Protein AF-A0A7V5WJ53-F1 (afdb_monomer)

Sequence (86 aa):
MNIKESVEARKVKITGDQAWDMLRRADEIIAAKSSTYTVLHPAADGREQVLNHCLGRTGTLRAPVLKVNNRYLVGFNRNMYDACLG

Radius of gyration: 12.03 Å; Cα contacts (8 Å, |Δi|>4): 130; chains: 1; bounding box: 25×26×31 Å

Solvent-accessible surface area (backbone atoms only — not comparable to full-atom values): 5099 Å² total; per-residue (Å²): 139,86,81,90,76,87,79,62,64,91,81,49,78,40,40,58,69,57,39,43,68,62,49,57,74,24,67,38,34,38,23,35,52,78,95,47,68,45,82,44,33,39,86,76,61,34,69,68,58,52,45,69,56,37,36,38,99,85,48,28,56,30,69,56,70,46,77,56,90,57,29,38,38,26,33,73,36,70,71,57,47,50,72,72,73,102

Nearest PDB structures (foldseek):
  5wqf-assembly3_F  TM=4.193E-01  e=4.704E+00  Aspergillus terreus NIH2624
  5ax6-assembly1_A  TM=4.000E-01  e=8.617E+00  Escherichia coli
  7aoi-assembly1_XJ  TM=1.879E-01  e=3.845E+00  Trypanosoma brucei

Secondary structure (DSSP, 8-state):
---S----TTTS--BHHHHHHHHTT-SEEEEEETTEEEEE-HHHHHHHHHHHHHB-TTSBBPSPEEEETTEEEES--HHHHHHHH-

pLDDT: mean 85.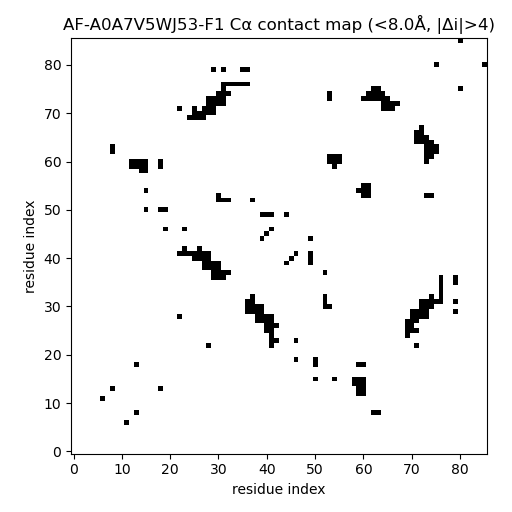38, std 9.41, range [53.47, 94.62]

Foldseek 3Di:
DDDPDDDDCVVDFQALVNCCVLLLQAQWEWADDPADIDIDGCVPCHRPSVQVRQADPVRTGADDWDDDPRYIYGYDDPVVCVVPVD

Structure (mmCIF, N/CA/C/O backbone):
data_AF-A0A7V5WJ53-F1
#
_entry.id   AF-A0A7V5WJ53-F1
#
loop_
_atom_site.group_PDB
_atom_site.id
_atom_site.type_symbol
_atom_site.label_atom_id
_atom_site.label_alt_id
_atom_site.label_comp_id
_atom_site.label_asym_id
_atom_site.label_entity_id
_atom_site.label_seq_id
_atom_site.pdbx_PDB_ins_code
_atom_site.Cartn_x
_atom_site.Cartn_y
_atom_site.Cartn_z
_atom_site.occupancy
_atom_site.B_iso_or_equiv
_atom_site.auth_seq_id
_atom_site.auth_comp_id
_atom_site.auth_asym_id
_atom_site.auth_atom_id
_atom_site.pdbx_PDB_model_num
ATOM 1 N N . MET A 1 1 ? -4.062 -13.783 16.064 1.00 53.47 1 MET A N 1
ATOM 2 C CA . MET A 1 1 ? -4.030 -13.441 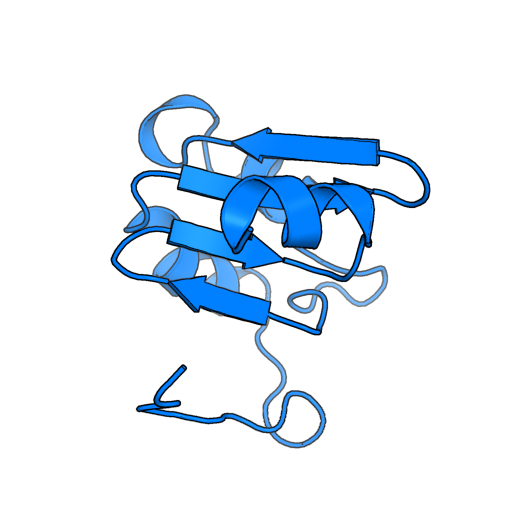14.625 1.00 53.47 1 MET A CA 1
ATOM 3 C C . MET A 1 1 ? -3.772 -14.718 13.836 1.00 53.47 1 MET A C 1
ATOM 5 O O . MET A 1 1 ? -2.758 -15.352 14.087 1.00 53.47 1 MET A O 1
ATOM 9 N N . ASN A 1 2 ? -4.706 -15.157 12.984 1.00 56.75 2 ASN A N 1
ATOM 10 C CA . ASN A 1 2 ? -4.551 -16.386 12.195 1.00 56.75 2 ASN A CA 1
ATOM 11 C C . ASN A 1 2 ? -4.073 -16.010 10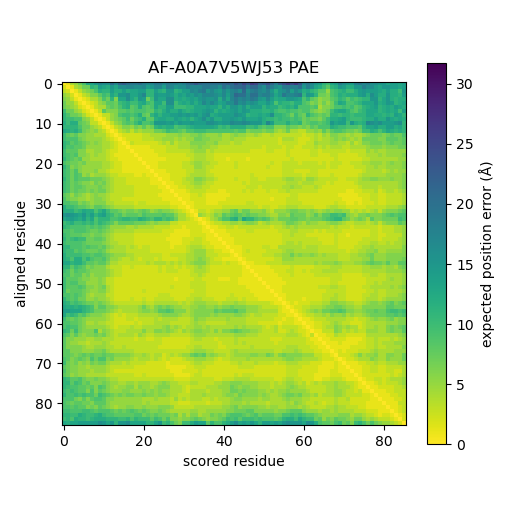.783 1.00 56.75 2 ASN A C 1
ATOM 13 O O . ASN A 1 2 ? -4.777 -15.292 10.071 1.00 56.75 2 ASN A O 1
ATOM 17 N N . ILE A 1 3 ? -2.857 -16.417 10.414 1.00 61.44 3 ILE A N 1
ATOM 18 C CA . ILE A 1 3 ? -2.263 -16.103 9.110 1.00 61.44 3 ILE A CA 1
ATOM 19 C C . ILE A 1 3 ? -2.799 -17.125 8.110 1.00 61.44 3 ILE A C 1
ATOM 21 O O . ILE A 1 3 ? -2.402 -18.285 8.136 1.00 61.44 3 ILE A O 1
ATOM 25 N N . LYS A 1 4 ? -3.721 -16.693 7.243 1.00 67.00 4 LYS A N 1
ATOM 26 C CA . LYS A 1 4 ? -4.319 -17.567 6.221 1.00 67.00 4 LYS A CA 1
ATOM 27 C C . LYS A 1 4 ? -3.346 -17.920 5.097 1.00 67.00 4 LYS A C 1
ATOM 29 O O . LYS A 1 4 ? -3.442 -19.001 4.533 1.00 67.00 4 LYS A O 1
ATOM 34 N N . GLU A 1 5 ? -2.430 -17.013 4.775 1.00 73.44 5 GLU A N 1
ATOM 35 C CA . GLU A 1 5 ? -1.486 -17.167 3.673 1.00 73.44 5 GLU A CA 1
ATOM 36 C C . GLU A 1 5 ? -0.206 -16.385 3.985 1.00 73.44 5 GLU A C 1
ATOM 38 O O . GLU A 1 5 ? -0.267 -15.272 4.513 1.00 73.44 5 GLU A O 1
ATOM 43 N N . SER A 1 6 ? 0.952 -16.975 3.684 1.00 71.88 6 SER A N 1
ATOM 44 C CA . SER A 1 6 ? 2.261 -16.345 3.854 1.00 71.88 6 SER A CA 1
ATOM 45 C C . SER A 1 6 ? 3.081 -16.553 2.590 1.00 71.88 6 SER A C 1
ATOM 47 O O . SER A 1 6 ? 3.294 -17.687 2.161 1.00 71.88 6 SER A O 1
ATOM 49 N N . VAL A 1 7 ? 3.543 -15.453 1.997 1.00 74.19 7 VAL A N 1
ATOM 50 C CA . VAL A 1 7 ? 4.384 -15.461 0.799 1.00 74.19 7 VAL A CA 1
ATOM 51 C C . VAL A 1 7 ? 5.754 -14.904 1.162 1.00 74.19 7 VAL A C 1
ATOM 53 O O . VAL A 1 7 ? 5.883 -13.782 1.654 1.00 74.19 7 VAL A O 1
ATOM 56 N N . GLU A 1 8 ? 6.807 -15.677 0.898 1.00 73.25 8 GLU A N 1
ATOM 57 C CA . GLU A 1 8 ? 8.178 -15.213 1.097 1.00 73.25 8 GLU A CA 1
ATOM 58 C C . GLU A 1 8 ? 8.575 -14.201 0.012 1.00 73.25 8 GLU A C 1
ATOM 60 O O . GLU A 1 8 ? 8.944 -14.567 -1.107 1.00 73.25 8 GLU A O 1
ATOM 65 N N . ALA A 1 9 ? 8.605 -12.916 0.371 1.00 67.50 9 ALA A N 1
ATOM 66 C CA . ALA A 1 9 ? 8.995 -11.824 -0.528 1.00 67.50 9 ALA A CA 1
ATOM 67 C C . ALA A 1 9 ? 10.420 -11.959 -1.118 1.00 67.50 9 ALA A C 1
ATOM 69 O O . ALA A 1 9 ? 10.739 -11.342 -2.130 1.00 67.50 9 ALA A O 1
ATOM 70 N N . ARG A 1 10 ? 11.298 -12.770 -0.504 1.00 62.78 10 ARG A N 1
ATOM 71 C CA . ARG A 1 10 ? 12.645 -13.070 -1.035 1.00 62.78 10 ARG A CA 1
ATOM 72 C C . ARG A 1 10 ? 12.619 -14.061 -2.201 1.00 62.78 10 ARG A C 1
ATOM 74 O O . ARG A 1 10 ? 13.518 -14.017 -3.035 1.00 62.78 10 ARG A O 1
ATOM 81 N N . LYS A 1 11 ? 11.615 -14.942 -2.243 1.00 64.31 11 LYS A N 1
ATOM 82 C CA . LYS A 1 11 ? 11.419 -15.945 -3.300 1.00 64.31 11 LYS A CA 1
ATOM 83 C C . LYS A 1 11 ? 10.496 -15.424 -4.400 1.00 64.31 11 LYS A C 1
ATOM 85 O O . LYS A 1 11 ? 10.690 -15.763 -5.561 1.00 64.31 11 LYS A O 1
ATOM 90 N N . VAL A 1 12 ? 9.541 -14.560 -4.047 1.00 74.06 12 VAL A N 1
ATOM 91 C CA . VAL A 1 12 ? 8.571 -13.975 -4.979 1.00 74.06 12 VAL A CA 1
ATOM 92 C C . VAL A 1 12 ? 8.753 -12.462 -5.025 1.00 74.06 12 VAL A C 1
ATOM 94 O O . VAL A 1 12 ? 8.328 -11.736 -4.127 1.00 74.06 12 VAL A O 1
ATOM 97 N N . LYS A 1 13 ? 9.392 -11.976 -6.093 1.00 79.81 13 LYS A N 1
ATOM 98 C CA . LYS A 1 13 ? 9.503 -10.539 -6.360 1.00 79.81 13 LYS A CA 1
ATOM 99 C C . LYS A 1 13 ? 8.184 -10.041 -6.941 1.00 79.81 13 LYS A C 1
ATOM 101 O O . LYS A 1 13 ? 7.853 -10.377 -8.072 1.00 79.81 13 LYS A O 1
ATOM 106 N N . ILE A 1 14 ? 7.462 -9.224 -6.181 1.00 84.25 14 ILE A N 1
ATOM 107 C CA . ILE A 1 14 ? 6.246 -8.558 -6.657 1.00 84.25 14 ILE A CA 1
ATOM 108 C C . ILE A 1 14 ? 6.669 -7.248 -7.324 1.00 84.25 14 ILE A C 1
ATOM 110 O O . ILE A 1 14 ? 7.088 -6.307 -6.646 1.00 84.25 14 ILE A O 1
ATOM 114 N N . THR A 1 15 ? 6.624 -7.216 -8.652 1.00 88.75 15 THR A N 1
ATOM 115 C CA . THR A 1 15 ? 6.942 -6.034 -9.474 1.00 88.75 15 THR A CA 1
ATOM 116 C C . THR A 1 15 ? 5.843 -4.970 -9.392 1.00 88.75 15 THR A C 1
ATOM 118 O O . THR A 1 15 ? 4.762 -5.241 -8.877 1.00 88.75 15 THR A O 1
ATOM 121 N N . GLY A 1 16 ? 6.091 -3.760 -9.904 1.00 87.88 16 GLY A N 1
ATOM 122 C CA . GLY A 1 16 ? 5.121 -2.657 -9.871 1.00 87.88 16 GLY A CA 1
ATOM 123 C C . GLY A 1 16 ? 3.748 -2.983 -10.471 1.00 87.88 16 GLY A C 1
ATOM 124 O O . GLY A 1 16 ? 2.731 -2.634 -9.875 1.00 87.88 16 GLY A O 1
ATOM 125 N N . ASP A 1 17 ? 3.696 -3.691 -11.603 1.00 90.00 17 ASP A N 1
ATOM 126 C CA . ASP A 1 17 ? 2.428 -4.109 -12.221 1.00 90.00 17 ASP A CA 1
ATOM 127 C C . ASP A 1 17 ? 1.673 -5.121 -11.351 1.00 90.00 17 ASP A C 1
ATOM 129 O O . ASP A 1 17 ? 0.472 -4.981 -11.118 1.00 90.00 17 ASP A O 1
ATOM 133 N N . GLN A 1 18 ? 2.387 -6.114 -10.813 1.00 89.69 18 GLN A N 1
ATOM 134 C CA . GLN A 1 18 ? 1.804 -7.128 -9.929 1.00 89.69 18 GLN A CA 1
ATOM 135 C C . GLN A 1 18 ? 1.328 -6.511 -8.611 1.00 89.69 18 GLN A C 1
ATOM 137 O O . GLN A 1 18 ? 0.233 -6.812 -8.141 1.00 89.69 18 GLN A O 1
ATOM 142 N N . ALA A 1 19 ? 2.128 -5.609 -8.039 1.00 90.44 19 ALA A N 1
ATOM 143 C CA . ALA A 1 19 ? 1.765 -4.848 -6.856 1.00 90.44 19 ALA A CA 1
ATOM 144 C C . ALA A 1 19 ? 0.484 -4.055 -7.115 1.00 90.44 19 ALA A C 1
ATOM 146 O O . ALA A 1 19 ? -0.427 -4.090 -6.297 1.00 90.44 19 ALA A O 1
ATOM 147 N N . TRP A 1 20 ? 0.379 -3.389 -8.267 1.00 92.62 20 TRP A N 1
ATOM 148 C CA . TRP A 1 20 ? -0.813 -2.628 -8.607 1.00 92.62 20 TRP A CA 1
ATOM 149 C C . TRP A 1 20 ? -2.061 -3.503 -8.736 1.00 92.62 20 TRP A C 1
ATOM 151 O O . TRP A 1 20 ? -3.087 -3.137 -8.170 1.00 92.62 20 TRP A O 1
ATOM 161 N N . ASP A 1 21 ? -2.007 -4.664 -9.401 1.00 91.69 21 ASP A N 1
ATOM 162 C CA . ASP A 1 21 ? -3.205 -5.516 -9.511 1.00 91.69 21 ASP A CA 1
ATOM 163 C C . ASP A 1 21 ? -3.697 -6.032 -8.147 1.00 91.69 21 ASP A C 1
ATOM 165 O O . ASP A 1 21 ? -4.906 -6.180 -7.937 1.00 91.69 21 ASP A O 1
ATOM 169 N N . MET A 1 22 ? -2.776 -6.233 -7.198 1.00 89.56 22 MET A N 1
ATOM 170 C CA . MET A 1 22 ? -3.103 -6.596 -5.817 1.00 89.56 22 MET A CA 1
ATOM 171 C C . MET A 1 22 ? -3.683 -5.420 -5.023 1.00 89.56 22 MET A C 1
ATOM 173 O O . MET A 1 22 ? -4.679 -5.579 -4.314 1.00 89.56 22 MET A O 1
ATOM 177 N N . LEU A 1 23 ? -3.039 -4.256 -5.124 1.00 91.00 23 LEU A N 1
ATOM 178 C CA . LEU A 1 23 ? -3.320 -3.071 -4.319 1.00 91.00 23 LEU A CA 1
ATOM 179 C C . LEU A 1 23 ? -4.561 -2.319 -4.804 1.00 91.00 23 LEU A C 1
ATOM 181 O O . LEU A 1 23 ? -5.324 -1.845 -3.975 1.00 91.00 23 LEU A O 1
ATOM 185 N N . ARG A 1 24 ? -4.839 -2.273 -6.115 1.00 92.44 24 ARG A N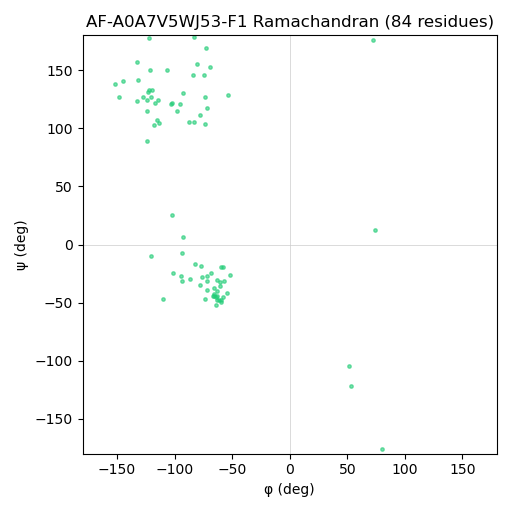 1
ATOM 186 C CA . ARG A 1 24 ? -5.983 -1.533 -6.688 1.00 92.44 24 ARG A CA 1
ATOM 187 C C . ARG A 1 24 ? -7.356 -1.986 -6.188 1.00 92.44 24 ARG A C 1
ATOM 189 O O . ARG A 1 24 ? -8.337 -1.284 -6.390 1.00 92.44 24 ARG A O 1
ATOM 196 N N . ARG A 1 25 ? -7.440 -3.202 -5.639 1.00 90.50 25 ARG A N 1
ATOM 197 C CA . ARG A 1 25 ? -8.682 -3.815 -5.140 1.00 90.50 25 ARG A CA 1
ATOM 198 C C . ARG A 1 25 ? -8.898 -3.568 -3.646 1.00 90.50 25 ARG A C 1
ATOM 200 O O . ARG A 1 25 ? -9.932 -3.962 -3.118 1.00 90.50 25 ARG A O 1
ATOM 207 N N . ALA A 1 26 ? -7.902 -2.996 -2.976 1.00 92.56 26 ALA A N 1
ATOM 208 C CA . ALA A 1 26 ? -7.989 -2.648 -1.573 1.00 92.56 26 ALA A CA 1
ATOM 209 C C . ALA A 1 26 ? -8.871 -1.418 -1.388 1.00 92.56 26 ALA A C 1
ATOM 211 O O . ALA A 1 26 ? -8.816 -0.494 -2.201 1.00 92.56 26 ALA A O 1
ATOM 212 N N . ASP A 1 27 ? -9.599 -1.379 -0.279 1.00 92.56 27 ASP A N 1
ATOM 213 C CA . ASP A 1 27 ? -10.289 -0.158 0.137 1.00 92.56 27 ASP A CA 1
ATOM 214 C C . ASP A 1 27 ? -9.269 0.866 0.645 1.00 92.56 27 ASP A C 1
ATOM 216 O O . ASP A 1 27 ? -9.361 2.052 0.3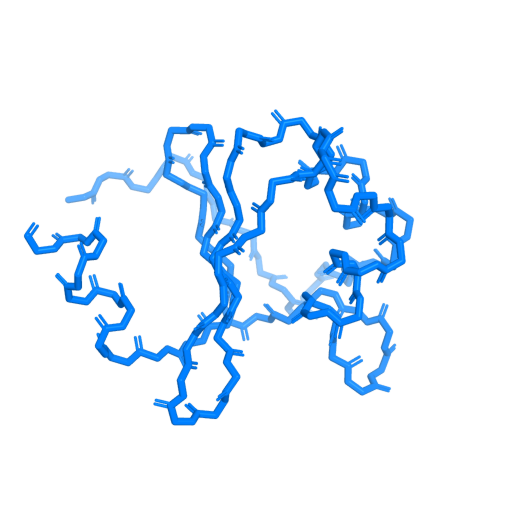46 1.00 92.56 27 ASP A O 1
ATOM 220 N N . GLU A 1 28 ? -8.255 0.384 1.370 1.00 93.69 28 GLU A N 1
ATOM 221 C CA . GLU A 1 28 ? -7.267 1.213 2.054 1.00 93.69 28 GLU A CA 1
ATOM 222 C C . GLU A 1 28 ? -5.881 0.550 2.033 1.00 93.69 28 GLU A C 1
ATOM 224 O O . GLU A 1 28 ? -5.729 -0.664 2.215 1.00 93.69 28 GLU A O 1
ATOM 229 N N . ILE A 1 29 ? -4.846 1.360 1.834 1.00 94.62 29 ILE A N 1
ATOM 230 C CA . ILE A 1 29 ? -3.442 0.964 1.898 1.00 94.62 29 ILE A CA 1
ATOM 231 C C . ILE A 1 29 ? -2.715 1.899 2.848 1.00 94.62 29 ILE A C 1
ATOM 233 O O . ILE A 1 29 ? -2.722 3.111 2.677 1.00 94.62 29 ILE A O 1
ATOM 237 N N . ILE A 1 30 ? -2.019 1.325 3.814 1.00 93.75 30 ILE A N 1
ATOM 238 C CA . ILE A 1 30 ? -1.258 2.055 4.812 1.00 93.75 30 ILE A CA 1
ATOM 239 C C . ILE A 1 30 ? 0.216 1.755 4.570 1.00 93.75 30 ILE A C 1
ATOM 241 O O . ILE A 1 30 ? 0.701 0.656 4.842 1.00 93.75 30 ILE A O 1
ATOM 245 N N . ALA A 1 31 ? 0.929 2.719 3.996 1.00 93.06 31 ALA A N 1
ATOM 246 C CA . ALA A 1 31 ? 2.325 2.572 3.610 1.00 93.06 31 ALA A CA 1
ATOM 247 C C . ALA A 1 31 ? 3.250 3.254 4.624 1.00 93.06 31 ALA A C 1
ATOM 249 O O . ALA A 1 31 ? 3.177 4.464 4.851 1.00 93.06 31 ALA A O 1
ATOM 250 N N . ALA A 1 32 ? 4.163 2.483 5.211 1.00 91.50 32 ALA A N 1
ATOM 251 C CA . ALA A 1 32 ? 5.172 2.977 6.134 1.00 91.50 32 ALA A CA 1
ATOM 252 C C . ALA A 1 32 ? 6.270 3.766 5.400 1.00 91.50 32 ALA A C 1
ATOM 254 O O . ALA A 1 32 ? 6.949 3.264 4.495 1.00 91.50 32 ALA A O 1
ATOM 255 N N . LYS A 1 33 ? 6.522 4.989 5.869 1.00 84.06 33 LYS A N 1
ATOM 256 C CA . LYS A 1 33 ? 7.575 5.886 5.393 1.00 84.06 33 LYS A CA 1
ATOM 257 C C . LYS A 1 33 ? 8.467 6.304 6.560 1.00 84.06 33 LYS A C 1
ATOM 259 O O . LYS A 1 33 ? 8.257 7.327 7.199 1.00 84.06 33 LYS A O 1
ATOM 264 N N . SER A 1 34 ? 9.505 5.508 6.810 1.00 77.38 34 SER A N 1
ATOM 265 C CA . SER A 1 34 ? 10.482 5.740 7.883 1.00 77.38 34 SER A CA 1
ATOM 266 C C . SER A 1 34 ? 9.792 5.966 9.239 1.00 77.38 34 SER A C 1
ATOM 268 O O . SER A 1 34 ? 9.293 5.010 9.831 1.00 77.38 34 SER A O 1
ATOM 270 N N . SER A 1 35 ? 9.730 7.208 9.722 1.00 81.25 35 SER A N 1
ATOM 271 C CA . SER A 1 35 ? 9.124 7.576 11.004 1.00 81.25 35 SER A CA 1
ATOM 272 C C . SER A 1 35 ? 7.600 7.733 10.963 1.00 81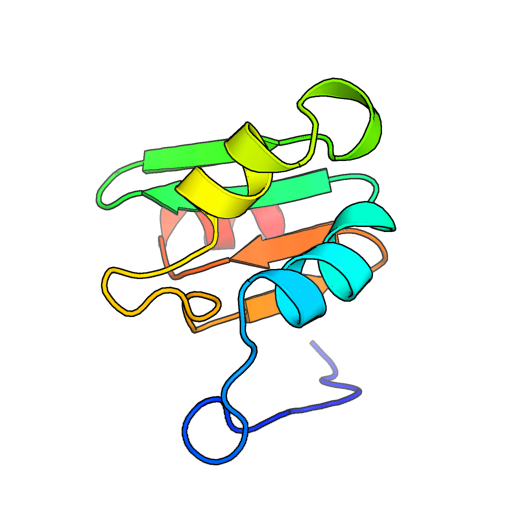.25 35 SER A C 1
ATOM 274 O O . SER A 1 35 ? 6.975 7.690 12.020 1.00 81.25 35 SER A O 1
ATOM 276 N N . THR A 1 36 ? 6.987 7.877 9.786 1.00 87.75 36 THR A N 1
ATOM 277 C CA . THR A 1 36 ? 5.537 8.073 9.626 1.00 87.75 36 THR A CA 1
ATOM 278 C C . THR A 1 36 ? 4.911 6.985 8.752 1.00 87.75 36 THR A C 1
ATOM 280 O O . THR A 1 36 ? 5.596 6.093 8.246 1.00 87.75 36 THR A O 1
ATOM 283 N N . TYR A 1 37 ? 3.591 7.032 8.585 1.00 91.44 37 TYR A N 1
ATOM 284 C CA . TYR A 1 37 ? 2.859 6.227 7.613 1.00 91.44 37 TYR A CA 1
ATOM 285 C C . TYR A 1 37 ? 1.875 7.112 6.844 1.00 91.44 37 TYR A C 1
ATOM 287 O O . TYR A 1 37 ? 1.497 8.188 7.305 1.00 91.44 37 TYR A O 1
ATOM 295 N N . THR A 1 38 ? 1.495 6.676 5.649 1.00 92.12 38 THR A N 1
ATOM 296 C CA . THR A 1 38 ? 0.522 7.361 4.794 1.00 92.12 38 THR A CA 1
ATOM 297 C C . THR A 1 38 ? -0.619 6.407 4.494 1.00 92.12 38 THR A C 1
ATOM 299 O O . THR A 1 38 ? -0.370 5.255 4.144 1.00 92.12 38 THR A O 1
ATOM 302 N N . VAL A 1 39 ? -1.848 6.895 4.631 1.00 93.00 39 VAL A N 1
ATOM 303 C CA . VAL A 1 39 ? -3.059 6.177 4.238 1.00 93.00 39 VAL A CA 1
ATOM 304 C C . VAL A 1 39 ? -3.412 6.584 2.814 1.00 93.00 39 VAL A C 1
ATOM 306 O O . VAL A 1 39 ? -3.414 7.771 2.496 1.00 93.00 39 VAL A O 1
ATOM 309 N N . LEU A 1 40 ? -3.660 5.595 1.966 1.00 94.19 40 LEU A N 1
ATOM 310 C CA . LEU A 1 40 ? -3.930 5.743 0.546 1.00 94.19 40 LEU A CA 1
ATOM 311 C C . LEU A 1 40 ? -5.171 4.928 0.184 1.00 94.19 40 LEU A C 1
ATOM 313 O O . LEU A 1 40 ? -5.343 3.804 0.651 1.00 94.19 40 LEU A O 1
ATOM 317 N N . HIS A 1 41 ? -5.998 5.472 -0.692 1.00 94.19 41 HIS A N 1
ATOM 318 C CA . HIS A 1 41 ? -7.193 4.848 -1.237 1.00 94.19 41 HIS A CA 1
ATOM 319 C C . HIS A 1 41 ? -6.977 4.654 -2.740 1.00 94.19 41 HIS A C 1
ATOM 321 O O . HIS A 1 41 ? -7.026 5.625 -3.494 1.00 94.19 41 HIS A O 1
ATOM 327 N N . PRO A 1 42 ? -6.753 3.422 -3.225 1.00 92.38 42 PRO A N 1
ATOM 328 C CA . PRO A 1 42 ? -6.418 3.163 -4.629 1.00 92.38 42 PRO A CA 1
ATOM 329 C C . PRO A 1 42 ? -7.438 3.688 -5.632 1.00 92.38 42 PRO A C 1
ATOM 331 O O . PRO A 1 42 ? -7.071 4.065 -6.743 1.00 92.38 42 PRO A O 1
ATOM 334 N N . ALA A 1 43 ? -8.710 3.707 -5.230 1.00 91.00 43 ALA A N 1
ATOM 335 C CA . ALA A 1 43 ? -9.803 4.239 -6.029 1.00 91.00 43 ALA A CA 1
ATOM 336 C C . ALA A 1 43 ? -9.736 5.769 -6.208 1.00 91.00 43 ALA A C 1
ATOM 338 O O . ALA A 1 43 ? -10.278 6.272 -7.187 1.00 91.00 43 ALA A O 1
ATOM 339 N N . ALA A 1 44 ? -9.078 6.494 -5.295 1.00 92.31 44 ALA A N 1
ATOM 340 C CA . ALA A 1 44 ? -9.001 7.956 -5.291 1.00 92.31 44 ALA A CA 1
ATOM 341 C C . ALA A 1 44 ? -7.598 8.493 -5.634 1.00 92.31 44 ALA A C 1
ATOM 343 O O . ALA A 1 44 ? -7.477 9.369 -6.482 1.00 92.31 44 ALA A O 1
ATOM 344 N N . ASP A 1 45 ? -6.541 7.952 -5.019 1.00 91.62 45 ASP A N 1
ATOM 345 C CA . ASP A 1 45 ? -5.151 8.424 -5.172 1.00 91.62 45 ASP A CA 1
ATOM 346 C C . ASP A 1 45 ? -4.501 7.980 -6.495 1.00 91.62 45 ASP A C 1
ATOM 348 O O . ASP A 1 45 ? -3.499 8.531 -6.950 1.00 91.62 45 ASP A O 1
ATOM 352 N N . GLY A 1 46 ? -5.067 6.959 -7.141 1.00 90.50 46 GLY A N 1
ATOM 353 C CA . GLY A 1 46 ? -4.576 6.456 -8.416 1.00 90.50 46 GLY A CA 1
ATOM 354 C C . GLY A 1 46 ? -3.257 5.679 -8.329 1.00 90.50 46 GLY A C 1
ATOM 355 O O . GLY A 1 46 ? -2.623 5.508 -7.285 1.00 90.50 46 GLY A O 1
ATOM 356 N N . ARG A 1 47 ? -2.853 5.140 -9.482 1.00 92.75 47 ARG A N 1
ATOM 357 C CA . ARG A 1 47 ? -1.781 4.143 -9.579 1.00 92.75 47 ARG A CA 1
ATOM 358 C C . ARG A 1 47 ? -0.415 4.665 -9.149 1.00 92.75 47 ARG A C 1
ATOM 360 O O . ARG A 1 47 ? 0.265 4.010 -8.362 1.00 92.75 47 ARG A O 1
ATOM 367 N N . GLU A 1 48 ? 0.014 5.794 -9.705 1.00 91.62 48 GLU A N 1
ATOM 368 C CA . GLU A 1 48 ? 1.370 6.305 -9.482 1.00 91.62 48 GLU A CA 1
ATOM 369 C C . GLU A 1 48 ? 1.608 6.664 -8.021 1.00 91.62 48 GLU A C 1
ATOM 371 O O . GLU A 1 48 ? 2.617 6.256 -7.450 1.00 91.62 48 GLU A O 1
ATOM 376 N N . GLN A 1 49 ? 0.660 7.357 -7.388 1.00 92.75 49 GLN A N 1
ATOM 377 C CA . GLN A 1 49 ? 0.773 7.734 -5.983 1.00 92.75 49 GLN A CA 1
ATOM 378 C C . GLN A 1 49 ? 0.865 6.493 -5.090 1.00 92.75 49 GLN A C 1
ATOM 380 O O . GLN A 1 49 ? 1.782 6.386 -4.275 1.00 92.75 49 GLN A O 1
ATOM 385 N N . VAL A 1 50 ? -0.010 5.504 -5.296 1.00 93.19 50 VAL A N 1
ATOM 386 C CA . VAL A 1 50 ? 0.030 4.249 -4.533 1.00 93.19 50 VAL A CA 1
ATOM 387 C C . VAL A 1 50 ? 1.362 3.524 -4.709 1.00 93.19 50 VAL A C 1
ATOM 389 O O . VAL A 1 50 ? 2.003 3.155 -3.720 1.00 93.19 50 VAL A O 1
ATOM 392 N N . LEU A 1 51 ? 1.818 3.338 -5.948 1.00 92.56 51 LEU A N 1
ATOM 393 C CA . LEU A 1 51 ? 3.065 2.626 -6.220 1.00 92.56 51 LEU A CA 1
ATOM 394 C C . LEU A 1 51 ? 4.294 3.374 -5.690 1.00 92.56 51 LEU A C 1
ATOM 396 O O . LEU A 1 51 ? 5.180 2.733 -5.131 1.00 92.56 51 LEU A O 1
ATOM 400 N N . ASN A 1 52 ? 4.329 4.704 -5.767 1.00 92.12 52 ASN A N 1
ATOM 401 C CA . ASN A 1 52 ? 5.432 5.508 -5.233 1.00 92.12 52 ASN A CA 1
ATOM 402 C C . ASN A 1 52 ? 5.618 5.330 -3.720 1.00 92.12 52 ASN A C 1
ATOM 404 O O . ASN A 1 52 ? 6.741 5.384 -3.220 1.00 92.12 52 ASN A O 1
ATOM 408 N N . HIS A 1 53 ? 4.529 5.097 -2.987 1.00 91.19 53 HIS A N 1
ATOM 409 C CA . HIS A 1 53 ? 4.577 4.849 -1.548 1.00 91.19 53 HIS A CA 1
ATOM 410 C C . HIS A 1 53 ? 4.817 3.373 -1.195 1.00 91.19 53 HIS A C 1
ATOM 412 O O . HIS A 1 53 ? 5.414 3.078 -0.157 1.00 91.19 53 HIS A O 1
ATOM 418 N N . CYS A 1 54 ? 4.367 2.444 -2.042 1.00 91.56 54 CYS A N 1
ATOM 419 C CA . CYS A 1 54 ? 4.400 1.010 -1.750 1.00 91.56 54 CYS A CA 1
ATOM 420 C C . CYS A 1 54 ? 5.641 0.289 -2.294 1.00 91.56 54 CYS A C 1
ATOM 422 O O . CYS A 1 54 ? 6.042 -0.741 -1.747 1.00 91.56 54 CYS A O 1
ATOM 424 N N . LEU A 1 55 ? 6.254 0.785 -3.369 1.00 91.31 55 LEU A N 1
ATOM 425 C CA . LEU A 1 55 ? 7.441 0.177 -3.966 1.00 91.31 55 LEU A CA 1
ATOM 426 C C . LEU A 1 55 ? 8.723 0.626 -3.250 1.00 91.31 55 LEU A C 1
ATOM 428 O O . LEU A 1 55 ? 8.856 1.748 -2.768 1.00 91.31 55 LEU A O 1
ATOM 432 N N . GLY A 1 56 ? 9.694 -0.281 -3.169 1.00 85.62 56 GLY A N 1
ATOM 433 C CA . GLY A 1 56 ? 11.047 0.020 -2.712 1.00 85.62 56 GLY A CA 1
ATOM 434 C C . GLY A 1 56 ? 11.932 0.584 -3.828 1.00 85.62 56 GLY A C 1
ATOM 435 O O . GLY A 1 56 ? 11.545 0.636 -4.992 1.00 85.62 56 GLY A O 1
ATOM 436 N N . ARG A 1 57 ? 13.184 0.917 -3.481 1.00 82.81 57 ARG A N 1
ATOM 437 C CA . ARG A 1 57 ? 14.205 1.446 -4.415 1.00 82.81 57 ARG A CA 1
ATOM 438 C C . ARG A 1 57 ? 14.417 0.597 -5.676 1.00 82.81 57 ARG A C 1
ATOM 440 O O . ARG A 1 57 ? 14.853 1.114 -6.692 1.00 82.81 57 ARG A O 1
ATOM 447 N N . THR A 1 58 ? 14.130 -0.698 -5.603 1.00 83.00 58 THR A N 1
ATOM 448 C CA . THR A 1 58 ? 14.291 -1.667 -6.695 1.00 83.00 58 THR A CA 1
ATOM 449 C C . THR A 1 58 ? 13.030 -1.850 -7.547 1.00 83.00 58 THR A C 1
ATOM 451 O O . THR A 1 58 ? 12.997 -2.758 -8.371 1.00 83.00 58 THR A O 1
ATOM 454 N N . GLY A 1 59 ? 11.974 -1.054 -7.332 1.00 84.31 59 GLY A N 1
ATOM 455 C CA . GLY A 1 59 ? 10.712 -1.158 -8.079 1.00 84.31 59 GLY A CA 1
ATOM 456 C C . GLY A 1 59 ? 9.838 -2.358 -7.693 1.00 84.31 59 GLY A C 1
ATOM 457 O O . GLY A 1 59 ? 8.885 -2.688 -8.396 1.00 84.31 59 GLY A O 1
ATOM 458 N N . THR A 1 60 ? 10.158 -3.028 -6.584 1.00 88.44 60 THR A N 1
ATOM 459 C CA . THR A 1 60 ? 9.394 -4.163 -6.045 1.00 88.44 60 THR A CA 1
ATOM 460 C C . THR A 1 60 ? 8.624 -3.758 -4.797 1.00 88.44 60 THR A C 1
ATOM 462 O O . THR A 1 60 ? 9.093 -2.901 -4.045 1.00 88.44 60 THR A O 1
ATOM 465 N N . LEU A 1 61 ? 7.480 -4.396 -4.545 1.00 87.19 61 LEU A N 1
ATOM 466 C CA . LEU A 1 61 ? 6.650 -4.134 -3.369 1.00 87.19 61 LEU A CA 1
ATOM 467 C C . LEU A 1 61 ? 7.471 -4.255 -2.081 1.00 87.19 61 LEU A C 1
ATOM 469 O O . LEU A 1 61 ? 8.190 -5.234 -1.862 1.00 87.19 61 LEU A O 1
ATOM 473 N N . ARG A 1 62 ? 7.394 -3.225 -1.239 1.00 85.75 62 ARG A N 1
ATOM 474 C CA . ARG A 1 62 ? 8.178 -3.134 -0.013 1.00 85.75 62 ARG A CA 1
ATOM 475 C C . ARG A 1 62 ? 7.653 -4.119 1.025 1.00 85.75 62 ARG A C 1
ATOM 477 O O . ARG A 1 62 ? 6.538 -3.986 1.511 1.00 85.75 62 ARG A O 1
ATOM 484 N N . ALA A 1 63 ? 8.496 -5.068 1.414 1.00 84.94 63 ALA A N 1
ATOM 485 C CA . ALA A 1 63 ? 8.222 -5.962 2.533 1.00 84.94 63 ALA A CA 1
ATOM 486 C C . ALA A 1 63 ? 8.530 -5.291 3.896 1.00 84.94 63 ALA A C 1
ATOM 488 O O . ALA A 1 63 ? 9.387 -4.398 3.951 1.00 84.94 63 ALA A O 1
ATOM 489 N N . PRO A 1 64 ? 7.903 -5.736 5.003 1.00 88.94 64 PRO A N 1
ATOM 490 C CA . PRO A 1 64 ? 6.807 -6.713 5.069 1.00 88.94 64 PRO A CA 1
ATOM 491 C C . PRO A 1 64 ? 5.500 -6.151 4.495 1.00 88.94 64 PRO A C 1
ATOM 493 O O . PRO A 1 64 ? 5.288 -4.946 4.526 1.00 88.94 64 PRO A O 1
ATOM 496 N N . VAL A 1 65 ? 4.632 -7.022 3.977 1.00 89.31 65 VAL A N 1
ATOM 497 C CA . VAL A 1 65 ? 3.271 -6.651 3.569 1.00 89.31 65 VAL A CA 1
ATOM 498 C C . VAL A 1 65 ? 2.294 -7.524 4.323 1.00 89.31 65 VAL A C 1
ATOM 500 O O . VAL A 1 65 ? 2.452 -8.743 4.359 1.00 89.31 65 VAL A O 1
ATOM 503 N N . LEU A 1 66 ? 1.284 -6.902 4.910 1.00 88.81 66 LEU A N 1
ATOM 504 C CA . LEU A 1 66 ? 0.228 -7.592 5.621 1.00 88.81 66 LEU A CA 1
ATOM 505 C C . LEU A 1 66 ? -1.118 -7.204 5.018 1.00 88.81 66 LEU A C 1
ATOM 507 O O . LEU A 1 66 ? -1.464 -6.028 4.970 1.00 88.81 66 LEU A O 1
ATOM 511 N N . LYS A 1 67 ? -1.891 -8.201 4.592 1.00 88.44 67 LYS A N 1
ATOM 512 C CA . LYS A 1 67 ? -3.283 -8.009 4.191 1.00 88.44 67 LYS A CA 1
ATOM 513 C C . LYS A 1 67 ? -4.196 -8.319 5.373 1.00 88.44 67 LYS A C 1
ATOM 515 O O . LYS A 1 67 ? -4.185 -9.441 5.878 1.00 88.44 67 LYS A O 1
ATOM 520 N N . VAL A 1 68 ? -4.999 -7.346 5.791 1.00 85.56 68 VAL A N 1
ATOM 521 C CA . VAL A 1 68 ? -6.012 -7.505 6.844 1.00 85.56 68 VAL A CA 1
ATOM 522 C C . VAL A 1 68 ? -7.358 -7.092 6.270 1.00 85.56 68 VAL A C 1
ATOM 524 O O . VAL A 1 68 ? -7.561 -5.930 5.926 1.00 85.56 68 VAL A O 1
ATOM 527 N N . ASN A 1 69 ? -8.289 -8.041 6.158 1.00 86.06 69 ASN A N 1
ATOM 528 C CA . ASN A 1 69 ? -9.551 -7.852 5.435 1.00 86.06 69 ASN A CA 1
ATOM 529 C C . ASN A 1 69 ? -9.290 -7.356 4.000 1.00 86.06 69 ASN A C 1
ATOM 531 O O . ASN A 1 69 ? -8.577 -8.024 3.245 1.00 86.06 69 ASN A O 1
ATOM 535 N N . ASN A 1 70 ? -9.837 -6.194 3.635 1.00 89.12 70 ASN A N 1
ATOM 536 C CA . ASN A 1 70 ? -9.618 -5.556 2.340 1.00 89.12 70 ASN A CA 1
ATOM 537 C C . ASN A 1 70 ? -8.620 -4.383 2.402 1.00 89.12 70 ASN A C 1
ATOM 539 O O . ASN A 1 70 ? -8.666 -3.470 1.581 1.00 89.12 70 ASN A O 1
ATOM 543 N N . ARG A 1 71 ? -7.716 -4.407 3.388 1.00 91.19 71 ARG A N 1
ATOM 544 C CA . ARG A 1 71 ? -6.689 -3.384 3.597 1.00 91.19 71 ARG A CA 1
ATOM 545 C C . ARG A 1 71 ? -5.290 -3.974 3.546 1.00 91.19 71 ARG A C 1
ATOM 547 O O . ARG A 1 71 ? -5.091 -5.131 3.928 1.00 91.19 71 ARG A O 1
ATOM 554 N N . TYR A 1 72 ? -4.318 -3.175 3.116 1.00 92.94 72 TYR A N 1
ATOM 555 C CA . TYR A 1 72 ? -2.906 -3.569 3.096 1.00 92.94 72 TYR A CA 1
ATOM 556 C C . TYR 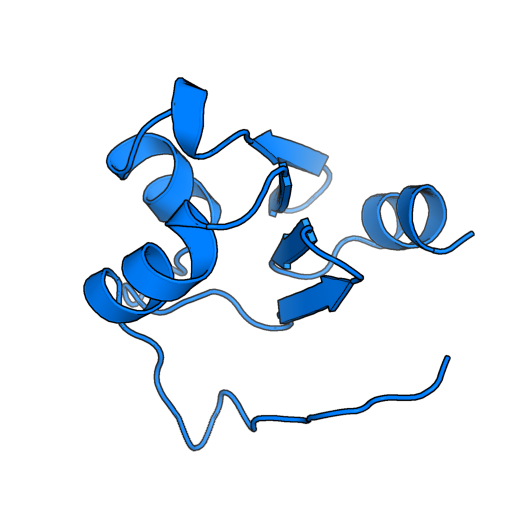A 1 72 ? -2.060 -2.655 3.971 1.00 92.94 72 TYR A C 1
ATOM 558 O O . TYR A 1 72 ? -2.135 -1.441 3.856 1.00 92.94 72 TYR A O 1
ATOM 566 N N . LEU A 1 73 ? -1.199 -3.243 4.794 1.00 92.00 73 LEU A N 1
ATOM 567 C CA . LEU A 1 73 ? -0.122 -2.554 5.489 1.00 92.00 73 LEU A CA 1
ATOM 568 C C . LEU A 1 73 ? 1.172 -2.879 4.747 1.00 92.00 73 LEU A C 1
ATOM 570 O O . LEU A 1 73 ? 1.517 -4.052 4.597 1.00 92.00 73 LEU A O 1
ATOM 574 N N . VAL A 1 74 ? 1.866 -1.858 4.253 1.00 92.81 74 VAL A N 1
ATOM 575 C CA . VAL A 1 74 ? 3.062 -2.000 3.416 1.00 92.81 74 VAL A CA 1
ATOM 576 C C . VAL A 1 74 ? 4.265 -1.393 4.126 1.00 92.81 74 VAL A C 1
ATOM 578 O O . VAL A 1 74 ? 4.293 -0.206 4.441 1.00 92.81 74 VAL A O 1
ATOM 581 N N . GLY A 1 75 ? 5.297 -2.199 4.348 1.00 89.94 75 GLY A N 1
ATOM 582 C CA . GLY A 1 75 ? 6.452 -1.848 5.162 1.00 89.94 75 GLY A CA 1
ATOM 583 C C . GLY A 1 75 ? 6.191 -1.991 6.664 1.00 89.94 75 GLY A C 1
ATOM 584 O O . GLY A 1 75 ? 5.147 -2.457 7.107 1.00 89.94 75 GLY A O 1
ATOM 585 N N . PHE A 1 76 ? 7.182 -1.601 7.465 1.00 84.81 76 PHE A N 1
ATOM 586 C CA . PHE A 1 76 ? 7.129 -1.714 8.921 1.00 84.81 76 PHE A CA 1
ATOM 587 C C . PHE A 1 76 ? 7.267 -0.342 9.582 1.00 84.81 76 PHE A C 1
ATOM 589 O O . PHE A 1 76 ? 8.232 0.379 9.329 1.00 84.81 76 PHE A O 1
ATOM 596 N N . ASN A 1 77 ? 6.317 -0.012 10.454 1.00 87.19 77 ASN A N 1
ATOM 597 C CA . ASN A 1 77 ? 6.371 1.114 11.381 1.00 87.19 77 ASN A CA 1
ATOM 598 C C . ASN A 1 77 ? 5.597 0.705 12.643 1.00 87.19 77 ASN A C 1
ATOM 600 O O . ASN A 1 77 ? 4.460 0.252 12.533 1.00 87.19 77 ASN A O 1
ATOM 604 N N . ARG A 1 78 ? 6.208 0.823 13.828 1.00 84.56 78 ARG A N 1
ATOM 605 C CA . ARG A 1 78 ? 5.587 0.355 15.079 1.00 84.56 78 ARG A CA 1
ATOM 606 C C . ARG A 1 78 ? 4.260 1.071 15.352 1.00 84.56 78 ARG A C 1
ATOM 608 O O . ARG A 1 78 ? 3.257 0.397 15.527 1.00 84.56 78 ARG A O 1
ATOM 615 N N . ASN A 1 79 ? 4.229 2.399 15.246 1.00 83.56 79 ASN A N 1
ATOM 616 C CA . ASN A 1 79 ? 3.016 3.194 15.472 1.00 83.56 79 ASN A CA 1
ATOM 617 C C . ASN A 1 79 ? 1.887 2.827 14.494 1.00 83.56 79 ASN A C 1
ATOM 619 O O . ASN A 1 79 ? 0.722 2.835 14.871 1.00 83.56 79 ASN A O 1
ATOM 623 N N . MET A 1 80 ? 2.225 2.497 13.243 1.00 84.38 80 MET A N 1
ATOM 624 C CA . MET A 1 80 ? 1.262 2.018 12.245 1.00 84.38 80 MET A CA 1
ATOM 625 C C . MET A 1 80 ? 0.638 0.685 12.663 1.00 84.38 80 MET A C 1
ATOM 627 O O . MET A 1 80 ? -0.576 0.523 12.593 1.00 84.38 80 MET A O 1
ATOM 631 N N . TYR A 1 81 ? 1.468 -0.269 13.093 1.00 85.50 81 TYR A N 1
ATOM 632 C CA . TYR A 1 81 ? 0.995 -1.579 13.533 1.00 85.50 81 TYR A CA 1
ATOM 633 C C . TYR A 1 81 ? 0.160 -1.462 14.809 1.00 85.50 81 TYR A C 1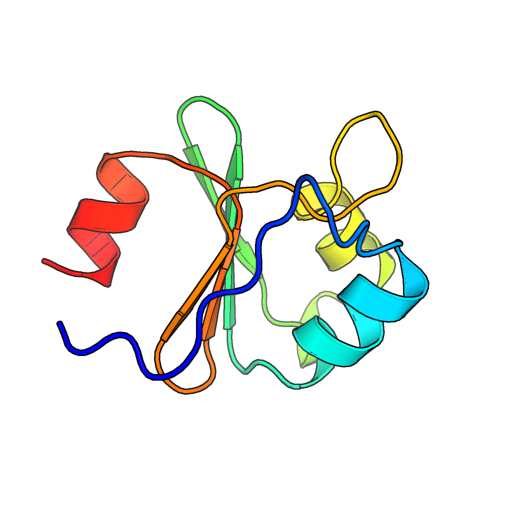
ATOM 635 O O . TYR A 1 81 ? -0.920 -2.038 14.854 1.00 85.50 81 TYR A O 1
ATOM 643 N N . ASP A 1 82 ? 0.601 -0.669 15.784 1.00 86.00 82 ASP A N 1
ATOM 644 C CA . ASP A 1 82 ? -0.134 -0.449 17.032 1.00 86.00 82 ASP A CA 1
ATOM 645 C C . ASP A 1 82 ? -1.494 0.223 16.771 1.00 86.00 82 ASP A C 1
ATOM 647 O O . ASP A 1 82 ? -2.495 -0.180 17.346 1.00 86.00 82 ASP A O 1
ATOM 651 N N . ALA A 1 83 ? -1.574 1.188 15.846 1.00 82.00 83 ALA A N 1
ATOM 652 C CA . 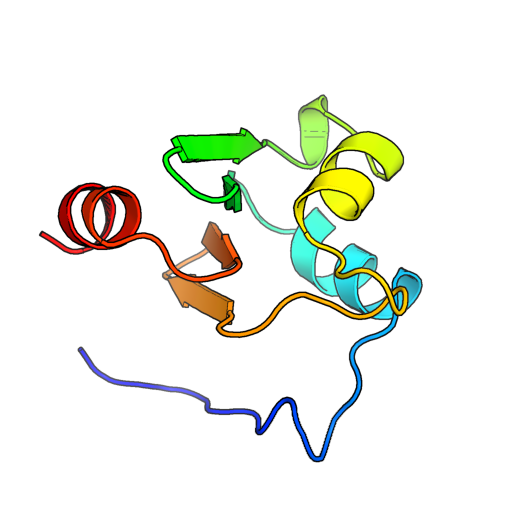ALA A 1 83 ? -2.838 1.844 15.495 1.00 82.00 83 ALA A CA 1
ATOM 653 C C . ALA A 1 83 ? -3.806 0.955 14.689 1.00 82.00 83 ALA A C 1
ATOM 655 O O . ALA A 1 83 ? -5.013 1.178 14.716 1.00 82.00 83 ALA A O 1
ATOM 656 N N . CYS A 1 84 ? -3.289 -0.013 13.927 1.00 78.88 84 CYS A N 1
ATOM 657 C CA . CYS A 1 84 ? -4.094 -0.832 13.012 1.00 78.88 84 CYS A CA 1
ATOM 658 C C . CYS A 1 84 ? -4.435 -2.226 13.552 1.00 78.88 84 CYS A C 1
ATOM 660 O O . CYS A 1 84 ? -5.380 -2.847 13.060 1.00 78.88 84 CYS A O 1
ATOM 662 N N . LEU A 1 85 ? -3.625 -2.745 14.477 1.00 76.94 85 LEU A N 1
ATOM 663 C CA . LEU A 1 85 ? -3.747 -4.086 15.058 1.00 76.94 85 LEU A CA 1
ATOM 664 C C . LEU A 1 85 ? -3.944 -4.073 16.580 1.00 76.94 85 LEU A C 1
ATOM 666 O O . LEU A 1 85 ? -4.178 -5.149 17.135 1.00 76.94 85 LEU A O 1
ATOM 670 N N . GLY A 1 86 ? -3.777 -2.916 17.230 1.00 59.12 86 GLY A N 1
ATOM 671 C CA . GLY A 1 86 ? -4.051 -2.722 18.655 1.00 59.12 86 GLY A CA 1
ATOM 672 C C . GLY A 1 86 ? -5.534 -2.690 18.987 1.00 59.12 86 GLY A C 1
ATOM 673 O O . GLY A 1 86 ? -6.358 -2.481 18.067 1.00 59.12 86 GLY A O 1
#

Mean predicted aligned error: 5.21 Å